Protein AF-A0A4Z0KLV0-F1 (afdb_monomer)

Radius of gyration: 12.6 Å; Cα contacts (8 Å, |Δi|>4): 108; chains: 1; bounding box: 29×27×27 Å

Foldseek 3Di:
DDDDPQAAPLDDDDPPDDDLVPPDDPPDDCVVVLVVLLVAQEEEDCDQVSQVSCQVSLHQYEHEHTDPCPSVVCCVPPCVVPRVSYDYDYRD

Nearest PDB structures (foldseek):
  6x1l-assembly1_A-2  TM=9.732E-01  e=1.221E-03  Klebsiella pneumoniae subsp. pneumoniae NTUH-K2044
  2xvm-assembly2_B  TM=6.213E-01  e=1.257E-01  Escherichia coli
  4dq0-assembly1_A  TM=6.194E-01  e=3.009E-01  Escherichia coli O157:H7 str. Sakai
  7phd-assembly1_B  TM=5.207E-01  e=1.318E+00  Streptomyces peucetius
  3d1j-assembly1_A  TM=5.971E-01  e=3.376E+00  Escherichia coli

Structure (mmCIF, N/CA/C/O backbone):
data_AF-A0A4Z0KLV0-F1
#
_entry.id   AF-A0A4Z0KLV0-F1
#
loop_
_atom_site.group_PDB
_atom_site.id
_atom_site.type_symbol
_atom_site.label_atom_id
_atom_site.label_alt_id
_atom_site.label_comp_id
_atom_site.label_asym_id
_atom_site.label_entity_id
_atom_site.label_seq_id
_atom_site.pdbx_PDB_ins_code
_atom_site.Cartn_x
_atom_site.Cartn_y
_atom_site.Cartn_z
_atom_site.occupancy
_atom_site.B_iso_or_equiv
_atom_site.auth_seq_id
_atom_site.auth_comp_id
_atom_site.auth_asym_id
_atom_site.auth_atom_id
_atom_site.pdbx_PDB_model_num
ATOM 1 N N . MET A 1 1 ? 11.999 -14.047 -2.135 1.00 49.84 1 MET A N 1
ATOM 2 C CA . MET A 1 1 ? 11.933 -12.574 -2.266 1.00 49.84 1 MET A CA 1
ATOM 3 C C . MET A 1 1 ? 12.567 -12.195 -3.598 1.00 49.84 1 MET A C 1
ATOM 5 O O . MET A 1 1 ? 13.699 -12.602 -3.834 1.00 49.84 1 MET A O 1
ATOM 9 N N . ARG A 1 2 ? 11.835 -11.527 -4.496 1.00 54.59 2 ARG A N 1
ATOM 10 C CA . ARG A 1 2 ? 12.311 -11.201 -5.856 1.00 54.59 2 ARG A CA 1
ATOM 11 C C . ARG A 1 2 ? 13.405 -10.122 -5.867 1.00 54.59 2 ARG A C 1
ATOM 13 O O . ARG A 1 2 ? 13.391 -9.216 -5.035 1.00 54.59 2 ARG A O 1
ATOM 20 N N . ALA A 1 3 ? 14.322 -10.209 -6.832 1.00 58.47 3 ALA A N 1
ATOM 21 C CA . ALA A 1 3 ? 15.250 -9.133 -7.173 1.00 58.47 3 ALA A CA 1
ATOM 22 C C . ALA A 1 3 ? 14.518 -8.123 -8.072 1.00 58.47 3 ALA A C 1
ATOM 24 O O . ALA A 1 3 ? 14.339 -8.362 -9.262 1.00 58.47 3 ALA A O 1
ATOM 25 N N . ASP A 1 4 ? 14.019 -7.045 -7.470 1.00 65.69 4 ASP A N 1
ATOM 26 C CA . ASP A 1 4 ? 13.266 -5.988 -8.149 1.00 65.69 4 ASP A CA 1
ATOM 27 C C . ASP A 1 4 ? 14.128 -4.715 -8.242 1.00 65.69 4 ASP A C 1
ATOM 29 O O . ASP A 1 4 ? 14.598 -4.256 -7.196 1.00 65.69 4 ASP A O 1
ATOM 33 N N . PRO A 1 5 ? 14.344 -4.133 -9.440 1.00 61.94 5 PRO A N 1
ATOM 34 C CA . PRO A 1 5 ? 15.097 -2.888 -9.603 1.00 61.94 5 PRO A CA 1
ATOM 35 C C . PRO A 1 5 ? 14.511 -1.704 -8.824 1.00 61.94 5 PRO A C 1
ATOM 37 O O . PRO A 1 5 ? 15.243 -0.786 -8.463 1.00 61.94 5 PRO A O 1
ATOM 40 N N . GLU A 1 6 ? 13.202 -1.708 -8.552 1.00 67.00 6 GLU A N 1
ATOM 41 C CA . GLU A 1 6 ? 12.525 -0.631 -7.822 1.00 67.00 6 GLU A CA 1
ATOM 42 C C . GLU A 1 6 ? 12.646 -0.765 -6.294 1.00 67.00 6 GLU A C 1
ATOM 44 O O . GLU A 1 6 ? 12.211 0.125 -5.551 1.00 67.00 6 GLU A O 1
ATOM 49 N N . ARG A 1 7 ? 13.273 -1.848 -5.810 1.00 70.25 7 ARG A N 1
ATOM 50 C CA . ARG A 1 7 ? 13.489 -2.106 -4.385 1.00 70.25 7 ARG A CA 1
ATOM 51 C C . ARG A 1 7 ? 14.398 -1.045 -3.768 1.00 70.25 7 ARG A C 1
ATOM 53 O O . ARG A 1 7 ? 15.444 -0.695 -4.310 1.00 70.25 7 ARG A O 1
ATOM 60 N N . HIS A 1 8 ? 14.021 -0.580 -2.582 1.00 72.69 8 HIS A N 1
ATOM 61 C CA . HIS A 1 8 ? 14.868 0.305 -1.794 1.00 72.69 8 HIS A CA 1
ATOM 62 C C . HIS A 1 8 ? 16.101 -0.455 -1.246 1.00 72.69 8 HIS A C 1
ATOM 64 O O . HIS A 1 8 ? 15.938 -1.581 -0.770 1.00 72.69 8 HIS A O 1
ATOM 70 N N . PRO A 1 9 ? 17.322 0.115 -1.234 1.00 72.56 9 PRO A N 1
ATOM 71 C CA . PRO A 1 9 ? 18.537 -0.553 -0.756 1.00 72.56 9 PRO A CA 1
ATOM 72 C C . PRO A 1 9 ? 18.434 -1.032 0.693 1.00 72.56 9 PRO A C 1
ATOM 74 O O . PRO A 1 9 ? 19.016 -2.048 1.060 1.00 72.56 9 PRO A O 1
ATOM 77 N N . GLN A 1 10 ? 17.664 -0.313 1.511 1.00 74.62 10 GLN A N 1
ATOM 78 C CA . GLN A 1 10 ? 17.424 -0.654 2.915 1.00 74.62 10 GLN A CA 1
ATOM 79 C C . GLN A 1 10 ? 16.208 -1.570 3.116 1.00 74.62 10 GLN A C 1
ATOM 81 O O . GLN A 1 10 ? 15.876 -1.894 4.253 1.00 74.62 10 GLN A O 1
ATOM 86 N N . ALA A 1 11 ? 15.532 -1.996 2.043 1.00 72.31 11 ALA A N 1
ATOM 87 C CA . ALA A 1 11 ? 14.364 -2.856 2.160 1.00 72.31 11 ALA A CA 1
ATOM 88 C C . ALA A 1 11 ? 14.744 -4.193 2.803 1.00 72.31 11 ALA A C 1
ATOM 90 O O . ALA A 1 11 ? 15.591 -4.930 2.292 1.00 72.31 11 ALA A O 1
ATOM 91 N N . ARG A 1 12 ? 14.078 -4.532 3.904 1.00 71.38 12 ARG A N 1
ATOM 92 C CA . ARG A 1 12 ? 14.226 -5.799 4.632 1.00 71.38 12 ARG A CA 1
ATOM 93 C C . ARG A 1 12 ? 12.885 -6.522 4.659 1.00 71.38 12 ARG A C 1
ATOM 95 O O . ARG A 1 12 ? 11.835 -5.892 4.562 1.00 71.38 12 ARG A O 1
ATOM 102 N N . SER A 1 13 ? 12.905 -7.848 4.774 1.00 66.69 13 SER A N 1
ATOM 103 C CA . SER A 1 13 ? 11.676 -8.609 5.008 1.00 66.69 13 SER A CA 1
ATOM 104 C C . SER A 1 13 ? 11.102 -8.229 6.370 1.00 66.69 13 SER A C 1
ATOM 106 O O . SER A 1 13 ? 11.763 -8.421 7.390 1.00 66.69 13 SER A O 1
ATOM 108 N N . ILE A 1 14 ? 9.882 -7.700 6.384 1.00 64.25 14 ILE A N 1
ATOM 109 C CA . ILE A 1 14 ? 9.143 -7.435 7.616 1.00 64.25 14 ILE A CA 1
ATOM 110 C C . ILE A 1 14 ? 8.321 -8.692 7.936 1.00 64.25 14 ILE A C 1
ATOM 112 O O . ILE A 1 14 ? 7.383 -9.021 7.211 1.00 64.25 14 ILE A O 1
ATOM 116 N N . GLY A 1 15 ? 8.698 -9.415 8.995 1.00 66.44 15 GLY A N 1
ATOM 117 C CA . GLY A 1 15 ? 8.011 -10.633 9.450 1.00 66.44 15 GLY A CA 1
ATOM 118 C C . GLY A 1 15 ? 8.115 -11.835 8.496 1.00 66.44 15 GLY A C 1
ATOM 119 O O . GLY A 1 15 ? 8.974 -11.889 7.617 1.00 66.44 15 GLY A O 1
ATOM 120 N N . THR A 1 16 ? 7.221 -12.814 8.665 1.00 64.06 16 THR A N 1
ATOM 121 C CA . THR A 1 16 ? 7.107 -14.029 7.828 1.00 64.06 16 THR A CA 1
ATOM 122 C C . THR A 1 16 ? 6.256 -13.774 6.575 1.00 64.06 16 THR A C 1
ATOM 124 O O . THR A 1 16 ? 5.298 -14.495 6.302 1.00 64.06 16 THR A O 1
ATOM 127 N N . GLY A 1 17 ? 6.549 -12.681 5.866 1.00 64.12 17 GLY A N 1
ATOM 128 C CA . GLY A 1 17 ? 5.691 -12.121 4.819 1.00 64.12 17 GLY A CA 1
ATOM 129 C C . GLY A 1 17 ? 5.394 -13.066 3.648 1.00 64.12 17 GLY A C 1
ATOM 130 O O . GLY A 1 17 ? 6.262 -13.799 3.175 1.00 64.12 17 GLY A O 1
ATOM 131 N N . PHE A 1 18 ? 4.158 -13.000 3.150 1.00 70.69 18 PHE A N 1
ATOM 132 C CA . PHE A 1 18 ? 3.693 -13.714 1.962 1.00 70.69 18 PHE A CA 1
ATOM 133 C C . PHE A 1 18 ? 3.888 -12.844 0.708 1.00 70.69 18 PHE A C 1
ATOM 135 O O . PHE A 1 18 ? 3.352 -11.737 0.621 1.00 70.69 18 PHE A O 1
ATOM 142 N N . ASP A 1 19 ? 4.672 -13.315 -0.266 1.00 71.56 19 ASP A N 1
ATOM 143 C CA . ASP A 1 19 ? 4.972 -12.550 -1.485 1.00 71.56 19 ASP A CA 1
ATOM 144 C C . ASP A 1 19 ? 3.849 -12.684 -2.527 1.00 71.56 19 ASP A C 1
ATOM 146 O O . ASP A 1 19 ? 3.853 -13.573 -3.380 1.00 71.56 19 ASP A O 1
ATOM 150 N N . LEU A 1 20 ? 2.900 -11.747 -2.473 1.00 73.75 20 LEU A N 1
ATOM 151 C CA . LEU A 1 20 ? 1.776 -11.647 -3.410 1.00 73.75 20 LEU A CA 1
ATOM 152 C C . LEU A 1 20 ? 2.167 -11.224 -4.823 1.00 73.75 20 LEU A C 1
ATOM 154 O O . LEU A 1 20 ? 1.449 -11.521 -5.777 1.00 73.75 20 LEU A O 1
ATOM 158 N N . SER A 1 21 ? 3.310 -10.556 -4.982 1.00 67.12 21 SER A N 1
ATOM 159 C CA . SER A 1 21 ? 3.700 -9.951 -6.260 1.00 67.12 21 SER A CA 1
ATOM 160 C C . SER A 1 21 ? 3.979 -10.985 -7.356 1.00 67.12 21 SER A C 1
ATOM 162 O O . SER A 1 21 ? 4.041 -10.648 -8.538 1.00 67.12 21 SER A O 1
ATOM 164 N N . SER A 1 22 ? 4.151 -12.252 -6.969 1.00 69.12 22 SER A N 1
ATOM 165 C CA . SER A 1 22 ? 4.495 -13.360 -7.861 1.00 69.12 22 SER A CA 1
ATOM 166 C C . SER A 1 22 ? 3.317 -14.154 -8.401 1.00 69.12 22 SER A C 1
ATOM 168 O O . SER A 1 22 ? 3.512 -14.928 -9.333 1.00 69.12 22 SER A O 1
ATOM 170 N N . MET A 1 23 ? 2.115 -13.941 -7.868 1.00 74.31 23 MET A N 1
ATOM 171 C CA . MET A 1 23 ? 0.932 -14.745 -8.193 1.00 74.31 23 MET A CA 1
ATOM 172 C C . MET A 1 23 ? 0.146 -14.267 -9.419 1.00 74.31 23 MET A C 1
ATOM 174 O O . MET A 1 23 ? -0.812 -14.922 -9.815 1.00 74.31 23 MET A O 1
ATOM 178 N N . GLY A 1 24 ? 0.538 -13.155 -10.042 1.00 75.75 24 GLY A N 1
ATOM 179 C CA . GLY A 1 24 ? -0.133 -12.644 -11.232 1.00 75.75 24 GLY A CA 1
ATOM 180 C C . GLY A 1 24 ? 0.554 -11.421 -11.825 1.00 75.75 24 GLY A C 1
ATOM 181 O O . GLY A 1 24 ? 1.545 -10.915 -11.298 1.00 75.75 24 GLY A O 1
ATOM 182 N N . ASN A 1 25 ? 0.020 -10.950 -12.946 1.00 78.44 25 ASN A N 1
ATOM 183 C CA . ASN A 1 25 ? 0.438 -9.727 -13.626 1.00 78.44 25 ASN A CA 1
ATOM 184 C C . ASN A 1 25 ? -0.790 -8.902 -14.052 1.00 78.44 25 ASN A C 1
ATOM 186 O O . ASN A 1 25 ? -1.923 -9.246 -13.728 1.00 78.44 25 ASN A O 1
ATOM 190 N N . HIS A 1 26 ? -0.570 -7.820 -14.797 1.00 76.38 26 HIS A N 1
ATOM 191 C CA . HIS A 1 26 ? -1.627 -6.911 -15.256 1.00 76.38 26 HIS A CA 1
ATOM 192 C C . HIS A 1 26 ? -2.683 -7.557 -16.178 1.00 76.38 26 HIS A C 1
ATOM 194 O O . HIS A 1 26 ? -3.721 -6.948 -16.409 1.00 76.38 26 HIS A O 1
ATOM 200 N N . LEU A 1 27 ? -2.437 -8.767 -16.697 1.00 80.69 27 LEU A N 1
ATOM 201 C CA . LEU A 1 27 ? -3.382 -9.543 -17.513 1.00 80.69 27 LEU A CA 1
ATOM 202 C C . LEU A 1 27 ? -4.113 -10.626 -16.707 1.00 80.69 27 LEU A C 1
ATOM 204 O O . LEU A 1 27 ? -4.999 -11.300 -17.228 1.00 80.69 27 LEU A O 1
ATOM 208 N N . SER A 1 28 ? -3.718 -10.844 -15.452 1.00 83.00 28 SER A N 1
ATOM 209 C CA . SER A 1 28 ? -4.338 -11.844 -14.586 1.00 83.00 28 SER A CA 1
ATOM 210 C C . SER A 1 28 ? -5.666 -11.333 -14.033 1.00 83.00 28 SER A C 1
ATOM 212 O O . SER A 1 28 ? -5.853 -10.132 -13.835 1.00 83.00 28 SER 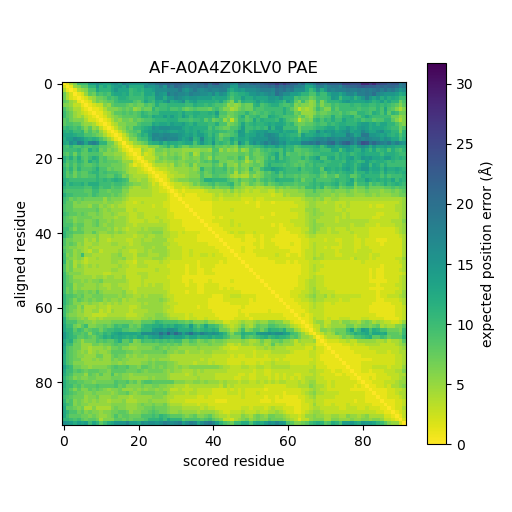A O 1
ATOM 214 N N . GLN A 1 29 ? -6.588 -12.253 -13.743 1.00 84.62 29 GLN A N 1
ATOM 215 C CA . GLN A 1 29 ? -7.830 -11.892 -13.066 1.00 84.62 29 GLN A CA 1
ATOM 216 C C . GLN A 1 29 ? -7.521 -11.245 -11.715 1.00 84.62 29 GLN A C 1
ATOM 218 O O . GLN A 1 29 ? -6.679 -11.722 -10.955 1.00 84.62 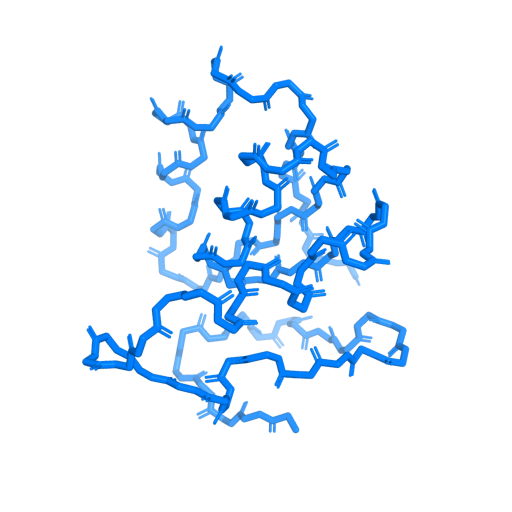29 GLN A O 1
ATOM 223 N N . VAL A 1 30 ? -8.230 -10.162 -11.414 1.00 85.81 30 VAL A N 1
ATOM 224 C CA . VAL A 1 30 ? -7.994 -9.365 -10.208 1.00 85.81 30 VAL A CA 1
ATOM 225 C C . VAL A 1 30 ? -8.647 -9.979 -8.961 1.00 85.81 30 VAL A C 1
ATOM 227 O O . VAL A 1 30 ? -8.196 -9.746 -7.844 1.00 85.81 30 VAL A O 1
ATOM 230 N N . THR A 1 31 ? -9.679 -10.808 -9.131 1.00 89.12 31 THR A N 1
ATOM 231 C CA . THR A 1 31 ? -10.449 -11.386 -8.018 1.00 89.12 31 THR A CA 1
ATOM 232 C C . THR A 1 31 ? -9.593 -12.189 -7.030 1.00 89.12 31 THR A C 1
ATOM 234 O O . THR A 1 31 ? -9.674 -11.893 -5.836 1.00 89.12 31 THR A O 1
ATOM 237 N N . PRO A 1 32 ? -8.717 -13.125 -7.461 1.00 88.44 32 PRO A N 1
ATOM 238 C CA . PRO A 1 32 ? -7.856 -13.861 -6.532 1.00 88.44 32 PRO A CA 1
ATOM 239 C C . PRO A 1 32 ? -6.932 -12.949 -5.716 1.00 88.44 32 PRO A C 1
ATOM 241 O O . PRO A 1 32 ? -6.669 -13.215 -4.547 1.00 88.44 32 PRO A O 1
ATOM 244 N N . PHE A 1 33 ? -6.474 -11.837 -6.300 1.00 88.38 33 PHE A N 1
ATOM 245 C CA . PHE A 1 33 ? -5.621 -10.872 -5.608 1.00 88.38 33 PHE A CA 1
ATOM 246 C C . PHE A 1 33 ? -6.348 -10.213 -4.427 1.00 88.38 33 PHE A C 1
ATOM 248 O O . PHE A 1 33 ? -5.821 -10.201 -3.315 1.00 88.38 33 PHE A O 1
ATOM 255 N N . PHE A 1 34 ? -7.580 -9.736 -4.634 1.00 91.12 34 PHE A N 1
ATOM 256 C CA . PHE A 1 34 ? -8.389 -9.161 -3.551 1.00 91.12 34 PHE A CA 1
ATOM 257 C C . PHE A 1 34 ? -8.784 -10.205 -2.503 1.00 91.12 34 PHE A C 1
ATOM 259 O O . PHE A 1 34 ? -8.723 -9.911 -1.312 1.00 91.12 34 PHE A O 1
ATOM 266 N N . GLN A 1 35 ? -9.127 -11.427 -2.924 1.00 92.12 35 GLN A N 1
ATOM 267 C CA . GLN A 1 35 ? -9.489 -12.512 -2.005 1.00 92.12 35 GLN A CA 1
ATOM 268 C C . GLN A 1 35 ? -8.358 -12.860 -1.038 1.00 92.12 35 GLN A C 1
ATOM 270 O O . GLN A 1 35 ? -8.617 -13.093 0.141 1.00 92.12 35 GLN A O 1
ATOM 275 N N . ILE A 1 36 ? -7.108 -12.873 -1.511 1.00 90.06 36 ILE A N 1
ATOM 276 C CA . ILE A 1 36 ? -5.972 -13.137 -0.627 1.00 90.06 36 ILE A CA 1
ATOM 277 C C . ILE A 1 36 ? -5.742 -11.954 0.317 1.00 90.06 36 ILE A C 1
ATOM 279 O O . ILE A 1 36 ? -5.561 -12.157 1.513 1.00 90.06 36 ILE A O 1
ATOM 283 N N . ILE A 1 37 ? -5.777 -10.718 -0.190 1.00 91.50 37 ILE A N 1
ATOM 284 C CA . ILE A 1 37 ? -5.537 -9.522 0.632 1.00 91.50 37 ILE A CA 1
ATOM 285 C C . ILE A 1 37 ? -6.587 -9.371 1.740 1.00 91.50 37 ILE A C 1
ATOM 287 O O . ILE A 1 37 ? -6.238 -8.998 2.857 1.00 91.50 37 ILE A O 1
ATOM 291 N N . GLN A 1 38 ? -7.849 -9.711 1.469 1.00 94.38 38 GLN A N 1
ATOM 292 C CA . GLN A 1 38 ? -8.950 -9.610 2.433 1.00 94.38 38 GLN A CA 1
ATOM 293 C C . GLN A 1 38 ? -8.744 -10.466 3.698 1.00 94.38 38 GLN A C 1
ATOM 295 O O . GLN A 1 38 ? -9.369 -10.209 4.723 1.00 94.38 38 GLN A O 1
ATOM 300 N N . GLN A 1 39 ? -7.856 -11.462 3.655 1.00 92.12 39 GLN A N 1
ATOM 301 C CA . GLN A 1 39 ? -7.528 -12.318 4.801 1.00 92.12 39 GLN A CA 1
ATOM 302 C 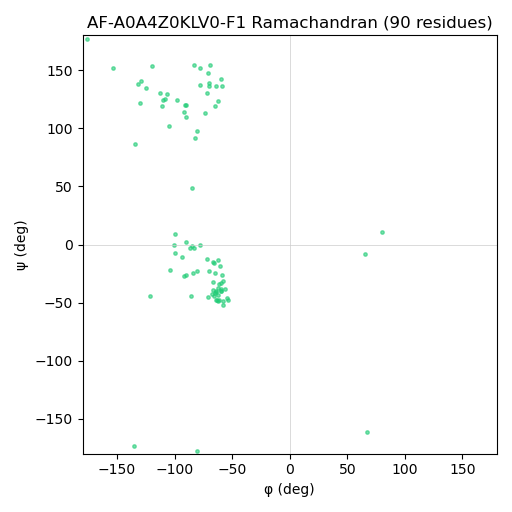C . GLN A 1 39 ? -6.705 -11.583 5.880 1.00 92.12 39 GLN A C 1
ATOM 304 O O . GLN A 1 39 ? -6.535 -12.108 6.979 1.00 92.12 39 GLN A O 1
ATOM 309 N N . PHE A 1 40 ? -6.172 -10.392 5.581 1.00 91.12 40 PHE A N 1
ATOM 310 C CA . PHE A 1 40 ? -5.250 -9.665 6.452 1.00 91.12 40 PHE A CA 1
ATOM 311 C C . PHE A 1 40 ? -5.874 -8.377 6.997 1.00 91.12 40 PHE A C 1
ATOM 313 O O . PHE A 1 40 ? -6.376 -7.543 6.247 1.00 91.12 40 PHE A O 1
ATOM 320 N N . SER A 1 41 ? -5.779 -8.177 8.314 1.00 92.19 41 SER A N 1
ATOM 321 C CA . SER A 1 41 ? -6.206 -6.941 8.985 1.00 92.19 41 SER A CA 1
ATOM 322 C C . SER A 1 41 ? -5.138 -5.838 8.968 1.00 92.19 41 SER A C 1
ATOM 324 O O . SER A 1 41 ? -5.472 -4.654 9.034 1.00 92.19 41 SER A O 1
ATOM 326 N N . GLU A 1 42 ? -3.859 -6.207 8.845 1.00 93.00 42 GLU A N 1
ATOM 327 C CA . GLU A 1 42 ? -2.726 -5.290 8.697 1.00 93.00 42 GLU A CA 1
ATOM 328 C C . GLU A 1 42 ? -1.821 -5.735 7.540 1.00 93.00 42 GLU A C 1
ATOM 330 O O . GLU A 1 42 ? -1.522 -6.919 7.384 1.00 93.00 42 GLU A O 1
ATOM 335 N N . ILE A 1 43 ? -1.364 -4.774 6.735 1.00 91.62 43 ILE A N 1
ATOM 336 C CA . ILE A 1 43 ? -0.523 -4.999 5.559 1.00 91.62 43 ILE A CA 1
ATOM 337 C C . ILE A 1 43 ? 0.681 -4.062 5.619 1.00 91.62 43 ILE A C 1
ATOM 339 O O . ILE A 1 43 ? 0.531 -2.844 5.623 1.00 91.62 43 ILE A O 1
ATOM 343 N N . SER A 1 44 ? 1.885 -4.630 5.602 1.00 90.81 44 SER A N 1
ATOM 344 C CA . SER A 1 44 ? 3.142 -3.889 5.444 1.00 90.81 44 SER A CA 1
ATOM 345 C C . SER A 1 44 ? 3.745 -4.214 4.085 1.00 90.81 44 SER A C 1
ATOM 347 O O . SER A 1 44 ? 4.017 -5.379 3.797 1.00 90.81 44 SER A O 1
ATOM 349 N N . THR A 1 45 ? 3.914 -3.216 3.218 1.00 87.69 45 THR A N 1
ATOM 350 C CA . THR A 1 45 ? 4.337 -3.471 1.836 1.00 87.69 45 THR A CA 1
ATOM 351 C C . THR A 1 45 ? 5.076 -2.298 1.213 1.00 87.69 45 THR A C 1
ATOM 353 O O . THR A 1 45 ? 4.804 -1.145 1.532 1.00 87.69 45 THR A O 1
ATOM 356 N N . ASP A 1 46 ? 5.964 -2.600 0.271 1.00 87.31 46 ASP A N 1
ATOM 357 C CA . ASP A 1 46 ? 6.563 -1.639 -0.656 1.00 87.31 46 ASP A CA 1
ATOM 358 C C . ASP A 1 46 ? 5.909 -1.656 -2.048 1.00 87.31 46 ASP A C 1
ATOM 360 O O . ASP A 1 46 ? 6.265 -0.888 -2.944 1.00 87.31 46 ASP A O 1
ATOM 364 N N . ARG A 1 47 ? 4.905 -2.523 -2.237 1.00 87.06 47 ARG A N 1
ATOM 365 C CA . ARG A 1 47 ? 4.183 -2.696 -3.496 1.00 87.06 47 ARG A CA 1
ATOM 366 C C . ARG A 1 47 ? 2.956 -1.802 -3.529 1.00 87.06 47 ARG A C 1
ATOM 368 O O . ARG A 1 47 ? 1.971 -2.03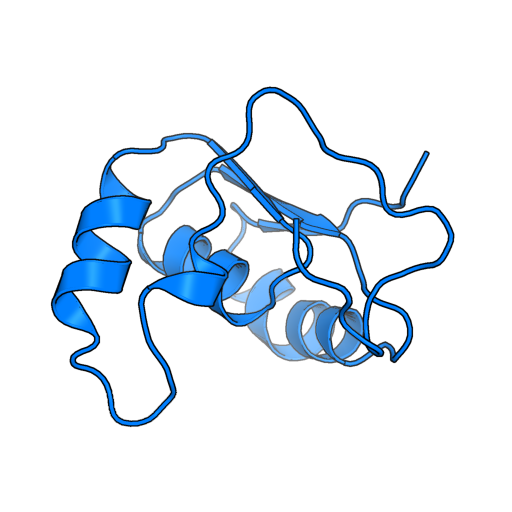3 -2.832 1.00 87.06 47 ARG A O 1
ATOM 375 N N . MET A 1 48 ? 2.978 -0.829 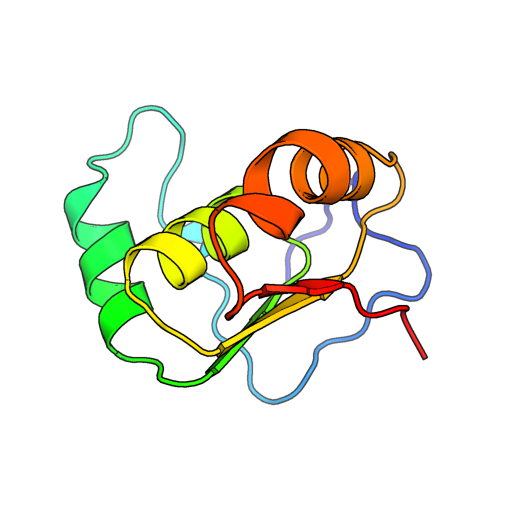-4.435 1.00 88.88 48 MET A N 1
ATOM 376 C CA . MET A 1 48 ? 1.907 0.158 -4.585 1.00 88.88 48 MET A CA 1
ATOM 377 C C . MET A 1 48 ? 0.514 -0.469 -4.768 1.00 88.88 48 MET A C 1
ATOM 379 O O . MET A 1 48 ? -0.423 -0.087 -4.076 1.00 88.88 48 MET A O 1
ATOM 383 N N . HIS A 1 49 ? 0.368 -1.460 -5.653 1.00 89.38 49 HIS A N 1
ATOM 384 C CA . HIS A 1 49 ? -0.931 -2.101 -5.898 1.00 89.38 49 HIS A CA 1
ATOM 385 C C . HIS A 1 49 ? -1.453 -2.889 -4.689 1.00 89.38 49 HIS A C 1
ATOM 387 O O . HIS A 1 49 ? -2.659 -2.922 -4.462 1.00 89.38 49 HIS A O 1
ATOM 393 N N . VAL A 1 50 ? -0.561 -3.479 -3.885 1.00 90.56 50 VAL A N 1
ATOM 394 C CA . VAL A 1 50 ? -0.942 -4.158 -2.636 1.00 90.56 50 VAL A CA 1
ATOM 395 C C . VAL A 1 50 ? -1.454 -3.136 -1.625 1.00 90.56 50 VAL A C 1
ATOM 397 O O . VAL A 1 50 ? -2.490 -3.361 -1.006 1.00 90.56 50 VAL A O 1
ATOM 400 N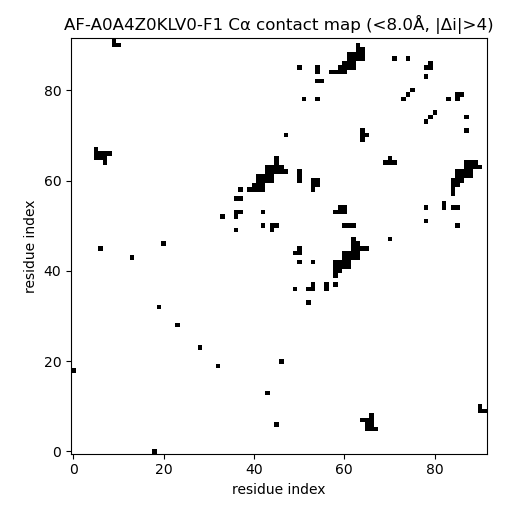 N . ALA A 1 51 ? -0.785 -1.985 -1.512 1.00 92.00 51 ALA A N 1
ATOM 401 C CA . ALA A 1 51 ? -1.233 -0.908 -0.636 1.00 92.00 51 ALA A CA 1
ATOM 402 C C . ALA A 1 51 ? -2.604 -0.350 -1.048 1.00 92.00 51 ALA A C 1
ATOM 404 O O . ALA A 1 51 ? -3.458 -0.162 -0.190 1.00 92.00 51 ALA A O 1
ATOM 405 N N . ILE A 1 52 ? -2.840 -0.135 -2.348 1.00 92.56 52 ILE A N 1
ATOM 406 C CA . ILE A 1 52 ? -4.135 0.342 -2.858 1.00 92.56 52 ILE A CA 1
ATOM 407 C C . ILE A 1 52 ? -5.246 -0.678 -2.573 1.00 92.56 52 ILE A C 1
ATOM 409 O O . ILE A 1 52 ? -6.293 -0.304 -2.052 1.00 92.56 52 ILE A O 1
ATOM 413 N N . ALA A 1 53 ? -5.028 -1.963 -2.866 1.00 93.88 53 ALA A N 1
ATOM 414 C CA . ALA A 1 53 ? -6.040 -2.990 -2.622 1.00 93.88 53 ALA A CA 1
ATOM 415 C C . ALA A 1 53 ? -6.342 -3.168 -1.125 1.00 93.88 53 ALA A C 1
ATOM 417 O O . ALA A 1 53 ? -7.507 -3.235 -0.743 1.00 93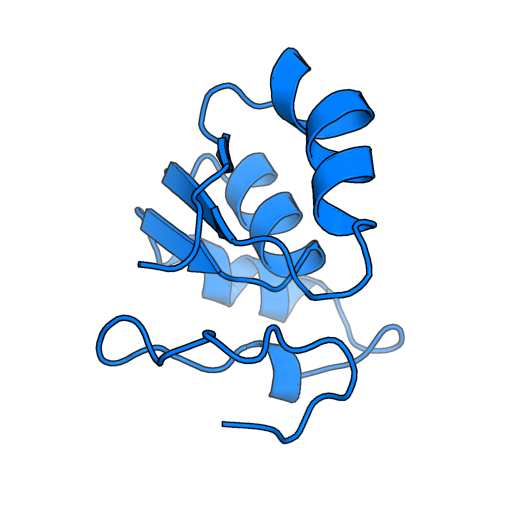.88 53 ALA A O 1
ATOM 418 N N . GLY A 1 54 ? -5.314 -3.164 -0.270 1.00 94.69 54 GLY A N 1
ATOM 419 C CA . GLY A 1 54 ? -5.488 -3.168 1.184 1.00 94.69 54 GLY A CA 1
ATOM 420 C C . GLY A 1 54 ? -6.271 -1.955 1.687 1.00 94.69 54 GLY A C 1
ATOM 421 O O . GLY A 1 54 ? -7.153 -2.097 2.532 1.00 94.69 54 GLY A O 1
ATOM 422 N N . ALA A 1 55 ? -6.007 -0.777 1.112 1.00 94.88 55 ALA A N 1
ATOM 423 C CA . ALA A 1 55 ? -6.722 0.450 1.436 1.00 94.88 55 ALA A CA 1
ATOM 424 C C . ALA A 1 55 ? -8.217 0.339 1.102 1.00 94.88 55 ALA A C 1
ATOM 426 O O . ALA A 1 55 ? -9.053 0.616 1.961 1.00 94.88 55 ALA A O 1
ATOM 427 N N . MET A 1 56 ? -8.539 -0.135 -0.109 1.00 94.94 56 MET A N 1
ATOM 428 C CA . MET A 1 56 ? -9.913 -0.363 -0.582 1.00 94.94 56 MET A CA 1
ATOM 429 C C . MET A 1 56 ? -10.676 -1.388 0.262 1.00 94.94 56 MET A C 1
ATOM 431 O O . MET A 1 56 ? -11.883 -1.257 0.439 1.00 94.94 56 MET A O 1
ATOM 435 N N . LEU A 1 57 ? -9.977 -2.399 0.783 1.00 95.50 57 LEU A N 1
ATOM 436 C CA . LEU A 1 57 ? -10.549 -3.447 1.632 1.00 95.50 57 LEU A CA 1
ATOM 437 C C . LEU A 1 57 ? -10.636 -3.056 3.118 1.00 95.50 57 LEU A C 1
ATOM 439 O O . LEU A 1 57 ? -11.134 -3.841 3.920 1.00 95.50 57 LEU A O 1
ATOM 443 N N . GLY A 1 58 ? -10.171 -1.861 3.497 1.00 95.31 58 GLY A N 1
ATOM 444 C CA . GLY A 1 58 ? -10.249 -1.356 4.871 1.00 95.31 58 GLY A CA 1
ATOM 445 C C . GLY A 1 58 ? -9.173 -1.889 5.824 1.00 95.31 58 GLY A C 1
ATOM 446 O O . GLY A 1 58 ? -9.267 -1.657 7.027 1.00 95.31 58 GLY A O 1
ATOM 447 N N . ALA A 1 59 ? -8.138 -2.568 5.322 1.00 95.38 59 ALA A N 1
ATOM 448 C CA . ALA A 1 59 ? -7.020 -3.026 6.148 1.00 95.38 59 ALA A CA 1
ATOM 449 C C . ALA A 1 59 ? -6.159 -1.846 6.636 1.00 95.38 59 ALA A C 1
ATOM 451 O O . ALA A 1 59 ? -6.088 -0.803 5.983 1.00 95.38 59 ALA A O 1
ATOM 452 N N . SER A 1 60 ? -5.456 -2.011 7.757 1.00 96.12 60 SER A N 1
ATOM 453 C CA . SER A 1 60 ? -4.422 -1.061 8.192 1.00 96.12 60 SER A CA 1
ATOM 454 C C . SER A 1 60 ? -3.181 -1.222 7.311 1.00 96.12 60 SER A C 1
ATOM 456 O O . SER A 1 60 ? -2.535 -2.269 7.337 1.00 96.12 60 SER A O 1
ATOM 458 N N . VAL A 1 61 ? -2.843 -0.216 6.501 1.00 95.31 61 VAL A N 1
ATOM 459 C CA . VAL A 1 61 ? -1.762 -0.315 5.509 1.00 95.31 61 VAL A CA 1
ATOM 460 C C . VAL A 1 61 ? -0.569 0.549 5.907 1.00 95.31 61 VAL A C 1
ATOM 462 O O . VAL A 1 61 ? -0.680 1.764 6.047 1.00 95.31 61 VAL A O 1
ATOM 465 N N . LYS A 1 62 ? 0.606 -0.073 5.999 1.00 93.94 62 LYS A N 1
ATOM 466 C CA . LYS A 1 62 ? 1.915 0.576 6.132 1.00 93.94 62 LYS A CA 1
ATOM 467 C C . LYS A 1 62 ? 2.636 0.486 4.786 1.00 93.94 62 LYS A C 1
ATOM 469 O O . LYS A 1 62 ? 3.150 -0.572 4.418 1.00 93.94 62 LYS A O 1
ATOM 474 N N . LEU A 1 63 ? 2.632 1.586 4.038 1.00 91.69 63 LEU A N 1
ATOM 475 C CA . LEU A 1 63 ? 3.291 1.689 2.738 1.00 91.69 63 LEU A CA 1
ATOM 476 C C . LEU A 1 63 ? 4.731 2.176 2.915 1.00 91.69 63 LEU A C 1
ATOM 478 O O . LEU A 1 63 ? 4.958 3.289 3.386 1.00 91.69 63 LEU A O 1
ATOM 482 N N . TYR A 1 64 ? 5.685 1.362 2.482 1.00 89.56 64 TYR A N 1
ATOM 483 C CA . TYR A 1 64 ? 7.105 1.688 2.454 1.00 89.56 64 TYR A CA 1
ATOM 484 C C . TYR A 1 64 ? 7.497 2.154 1.046 1.00 89.56 64 TYR A C 1
ATOM 486 O O . TYR A 1 64 ? 7.245 1.443 0.072 1.00 89.56 64 TYR A O 1
ATOM 494 N N . PRO A 1 65 ? 8.080 3.347 0.870 1.00 84.56 65 PRO A N 1
ATOM 495 C CA . PRO A 1 65 ? 8.444 3.822 -0.452 1.00 84.56 65 PRO A CA 1
ATOM 496 C C . PRO A 1 65 ? 9.627 3.030 -1.028 1.00 84.56 65 PRO A C 1
ATOM 498 O O . PRO A 1 65 ? 10.614 2.744 -0.350 1.00 84.56 65 PRO A O 1
ATOM 501 N N . GLY A 1 66 ? 9.515 2.675 -2.310 1.00 77.12 66 GLY A N 1
ATOM 502 C CA . GLY A 1 66 ? 10.628 2.166 -3.115 1.00 77.12 66 GLY A CA 1
ATOM 503 C C . GLY A 1 66 ? 11.535 3.289 -3.634 1.00 77.12 66 GLY A C 1
ATOM 504 O O . GLY A 1 66 ? 11.290 4.473 -3.399 1.00 77.12 66 GLY A O 1
ATOM 505 N N . ASN A 1 67 ? 12.554 2.925 -4.414 1.00 67.25 67 ASN A N 1
ATOM 506 C CA . ASN A 1 67 ? 13.624 3.844 -4.836 1.00 67.25 67 ASN A CA 1
ATOM 507 C C . ASN A 1 67 ? 13.187 4.999 -5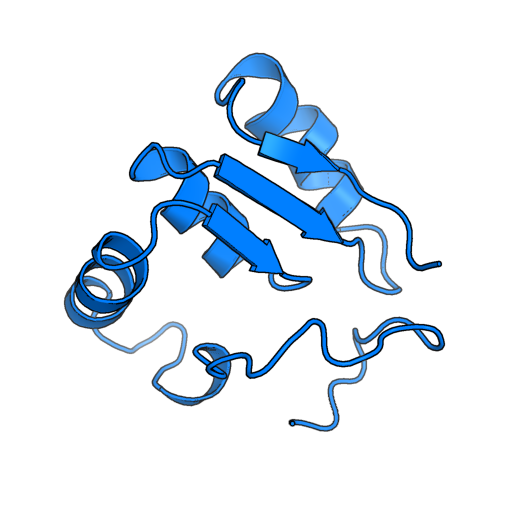.749 1.00 67.25 67 ASN A C 1
ATOM 509 O O . ASN A 1 67 ? 13.850 6.029 -5.811 1.00 67.25 67 ASN A O 1
ATOM 513 N N . TYR A 1 68 ? 12.083 4.840 -6.476 1.00 62.47 68 TYR A N 1
ATOM 514 C CA . TYR A 1 68 ? 11.717 5.753 -7.562 1.00 62.47 68 TYR A CA 1
ATOM 515 C C . TYR A 1 68 ? 10.669 6.805 -7.178 1.00 62.47 68 TYR A C 1
ATOM 517 O O . TYR A 1 68 ? 10.128 7.475 -8.054 1.00 62.47 68 TYR A O 1
ATOM 525 N N . GLY A 1 69 ? 10.314 6.940 -5.894 1.00 72.81 69 GLY A N 1
ATOM 526 C CA . GLY A 1 69 ? 9.406 7.990 -5.400 1.00 72.81 69 GLY A CA 1
ATOM 527 C C . GLY A 1 69 ? 7.950 7.926 -5.903 1.00 72.81 69 GLY A C 1
ATOM 528 O O . GLY A 1 69 ? 7.090 8.636 -5.382 1.00 72.81 69 GLY A O 1
ATOM 529 N N . LYS A 1 70 ? 7.625 7.046 -6.861 1.00 78.94 70 LYS A N 1
ATOM 530 C CA . LYS A 1 70 ? 6.273 6.853 -7.420 1.00 78.94 70 LYS A CA 1
ATOM 531 C C . LYS A 1 70 ? 5.240 6.566 -6.329 1.00 78.94 70 LYS A C 1
ATOM 533 O O . LYS A 1 70 ? 4.188 7.199 -6.293 1.00 78.94 70 LYS A O 1
ATOM 538 N N . ALA A 1 71 ? 5.578 5.668 -5.400 1.00 82.00 71 ALA A N 1
ATOM 539 C CA . ALA A 1 71 ? 4.722 5.309 -4.271 1.00 82.00 71 ALA A CA 1
ATOM 540 C C . ALA A 1 71 ? 4.401 6.521 -3.378 1.00 82.00 71 ALA A C 1
ATOM 542 O O . ALA A 1 71 ? 3.261 6.680 -2.949 1.00 82.00 71 ALA A O 1
ATOM 543 N N . ILE A 1 72 ? 5.371 7.418 -3.163 1.00 86.06 72 ILE A N 1
ATOM 544 C CA . ILE A 1 72 ? 5.178 8.655 -2.391 1.00 86.06 72 ILE A CA 1
ATOM 545 C C . ILE A 1 72 ? 4.213 9.590 -3.122 1.00 86.06 72 ILE A C 1
ATOM 547 O O . ILE A 1 72 ? 3.315 10.155 -2.499 1.00 86.06 72 ILE A O 1
ATOM 551 N N . SER A 1 73 ? 4.375 9.748 -4.439 1.00 87.12 73 SER A N 1
ATOM 552 C CA . SER A 1 73 ? 3.488 10.601 -5.236 1.00 87.12 73 SER A CA 1
ATOM 553 C C . SER A 1 73 ? 2.042 10.104 -5.189 1.00 87.12 73 SER A C 1
ATOM 555 O O . SER A 1 73 ? 1.137 10.883 -4.888 1.00 87.12 73 SER A O 1
ATOM 557 N N . VAL A 1 74 ? 1.823 8.800 -5.389 1.00 87.12 74 VAL A N 1
ATOM 558 C CA . VAL A 1 74 ? 0.486 8.188 -5.300 1.00 87.12 74 VAL A CA 1
ATOM 559 C C . VAL A 1 74 ? -0.082 8.286 -3.888 1.00 87.12 74 VAL A C 1
ATOM 561 O O . VAL A 1 74 ? -1.257 8.611 -3.722 1.00 87.12 74 VAL A O 1
ATOM 564 N N . TYR A 1 75 ? 0.743 8.085 -2.859 1.00 89.56 75 TYR A N 1
ATOM 565 C CA . TYR A 1 75 ? 0.306 8.284 -1.484 1.00 89.56 75 TYR A CA 1
ATOM 566 C C . TYR A 1 75 ? -0.200 9.712 -1.260 1.00 89.56 75 TYR A C 1
ATOM 568 O O . TYR A 1 75 ? -1.327 9.899 -0.812 1.00 89.56 75 TYR A O 1
ATOM 576 N N . ARG A 1 76 ? 0.591 10.724 -1.633 1.00 89.44 76 ARG A N 1
ATOM 577 C CA . ARG A 1 76 ? 0.262 12.139 -1.400 1.00 89.44 76 ARG A CA 1
ATOM 578 C C . ARG A 1 76 ? -0.980 12.607 -2.156 1.00 89.44 76 ARG A C 1
ATOM 580 O O . ARG A 1 76 ? -1.766 13.366 -1.595 1.00 89.44 76 ARG A O 1
ATOM 587 N N . HIS A 1 77 ? -1.146 12.181 -3.407 1.00 91.38 77 HIS A N 1
ATOM 588 C CA . HIS A 1 77 ? -2.218 12.685 -4.270 1.00 91.38 77 HIS A CA 1
ATOM 589 C C . HIS A 1 77 ? -3.499 11.849 -4.203 1.00 91.38 77 HIS A C 1
ATOM 591 O O . HIS A 1 77 ? -4.578 12.399 -4.412 1.00 91.38 77 HIS A O 1
ATOM 597 N N . SER A 1 78 ? -3.398 10.556 -3.881 1.00 89.44 78 SER A N 1
ATOM 598 C CA . SER A 1 78 ? -4.536 9.633 -3.962 1.00 89.44 78 SER A CA 1
ATOM 599 C C . SER A 1 78 ? -4.879 8.969 -2.634 1.00 89.44 78 SER A C 1
ATOM 601 O O . SER A 1 78 ? -6.058 8.876 -2.307 1.00 89.44 78 SER A O 1
ATOM 603 N N . LEU A 1 79 ? -3.897 8.489 -1.864 1.00 90.94 79 LEU A N 1
ATOM 604 C CA . LEU A 1 79 ? -4.190 7.694 -0.662 1.00 90.94 79 LEU A CA 1
ATOM 605 C C . LEU A 1 79 ? -4.444 8.566 0.567 1.00 90.94 79 LEU A C 1
ATOM 607 O O . LEU A 1 79 ? -5.431 8.356 1.260 1.00 90.94 79 LEU A O 1
ATOM 611 N N . LEU A 1 80 ? -3.621 9.591 0.786 1.00 91.38 80 LEU A N 1
ATOM 612 C CA . LEU A 1 80 ? -3.625 10.409 2.000 1.00 91.38 80 LEU A CA 1
ATOM 613 C C . LEU A 1 80 ? -4.990 11.042 2.310 1.00 91.38 80 LEU A C 1
ATOM 615 O O . LEU A 1 80 ? -5.370 11.133 3.472 1.00 91.38 80 LEU A O 1
ATOM 619 N N . ARG A 1 81 ? -5.724 11.498 1.285 1.00 91.62 81 ARG A N 1
ATOM 620 C CA . ARG A 1 81 ? -7.035 12.145 1.472 1.00 91.62 81 ARG A CA 1
ATOM 621 C C . ARG A 1 81 ? -8.215 11.177 1.451 1.00 91.62 81 ARG A C 1
ATOM 623 O O . ARG A 1 81 ? -9.244 11.496 2.030 1.00 91.62 81 ARG A O 1
ATOM 630 N N . ASN A 1 82 ? -8.077 10.036 0.776 1.00 93.94 82 ASN A N 1
ATOM 631 C CA . ASN A 1 82 ? -9.202 9.136 0.504 1.00 93.94 82 ASN A CA 1
ATOM 632 C C . ASN A 1 82 ? -9.207 7.891 1.402 1.00 93.94 82 ASN A C 1
ATOM 634 O O . ASN A 1 82 ? -10.254 7.280 1.580 1.00 93.94 82 ASN A O 1
ATOM 638 N N . TYR A 1 83 ? -8.055 7.519 1.967 1.00 95.56 83 TYR A N 1
ATOM 639 C CA . TYR A 1 83 ? -7.869 6.285 2.725 1.00 95.56 83 TYR A CA 1
ATOM 640 C C . TYR A 1 83 ? -7.109 6.560 4.034 1.00 95.56 83 TYR A C 1
ATOM 642 O O . TYR A 1 83 ? -5.882 6.434 4.078 1.00 95.56 83 TYR A O 1
ATOM 650 N N . PRO A 1 84 ? -7.812 6.934 5.122 1.00 94.50 84 PRO A N 1
ATOM 651 C CA . PRO A 1 84 ? -7.186 7.274 6.406 1.00 94.50 84 PRO A CA 1
ATOM 652 C C . PRO A 1 84 ? -6.496 6.079 7.088 1.00 94.50 84 PRO A C 1
ATOM 654 O O . PRO A 1 84 ? -5.686 6.254 7.994 1.00 94.50 84 PRO A O 1
ATOM 657 N N . ASN A 1 85 ? -6.801 4.859 6.643 1.00 95.56 85 ASN A N 1
ATOM 658 C CA . ASN A 1 85 ? -6.190 3.604 7.072 1.00 95.56 85 ASN A CA 1
ATOM 659 C C . ASN A 1 85 ? -4.806 3.340 6.447 1.00 95.56 85 ASN A C 1
ATOM 661 O O . ASN A 1 85 ? -4.196 2.315 6.749 1.00 95.56 85 ASN A O 1
ATOM 665 N N . VAL A 1 86 ? -4.295 4.237 5.595 1.00 96.00 86 VAL A N 1
ATOM 666 C CA . VAL A 1 86 ? -2.976 4.108 4.963 1.00 96.00 86 VAL A CA 1
ATOM 667 C C . VAL A 1 86 ? -1.985 5.081 5.592 1.00 96.00 86 VAL A C 1
ATOM 669 O O . VAL A 1 86 ? -2.225 6.283 5.652 1.00 96.00 86 VAL A O 1
ATOM 672 N N . GLN A 1 87 ? -0.825 4.571 5.997 1.00 94.38 87 GLN A N 1
ATOM 673 C CA . GLN A 1 87 ? 0.281 5.351 6.544 1.00 94.38 87 GLN A CA 1
ATOM 674 C C . GLN A 1 87 ? 1.553 5.087 5.748 1.00 94.38 87 GLN A C 1
ATOM 676 O O . GLN A 1 87 ? 1.906 3.935 5.492 1.00 94.38 87 GLN A O 1
ATOM 681 N N . ILE A 1 88 ? 2.276 6.151 5.401 1.00 91.31 88 ILE A N 1
ATOM 682 C CA . ILE A 1 88 ? 3.625 6.011 4.856 1.00 91.31 88 ILE A CA 1
ATOM 6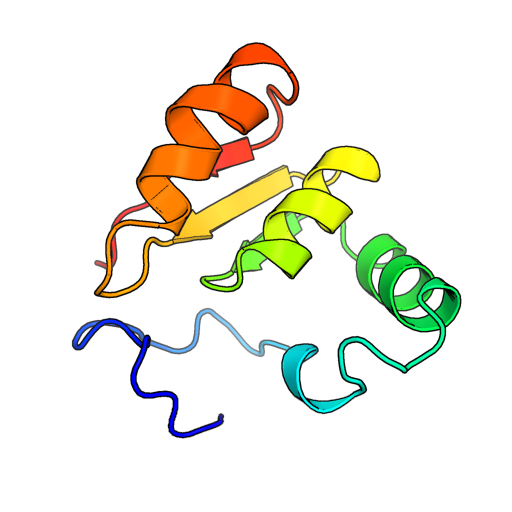83 C C . ILE A 1 88 ? 4.626 5.727 5.984 1.00 91.31 88 ILE A C 1
ATOM 685 O O . ILE A 1 88 ? 4.545 6.323 7.061 1.00 91.31 88 ILE A O 1
ATOM 689 N N . ARG A 1 89 ? 5.549 4.793 5.756 1.00 90.31 89 ARG A N 1
ATOM 690 C CA . ARG A 1 89 ? 6.612 4.420 6.695 1.00 90.31 89 ARG A CA 1
ATOM 691 C C . ARG A 1 89 ? 7.956 4.453 5.988 1.00 90.31 89 ARG A C 1
ATOM 693 O O . ARG A 1 89 ? 8.059 4.030 4.846 1.00 90.31 89 ARG A O 1
ATOM 700 N N . GLU A 1 90 ? 8.976 4.935 6.683 1.00 83.94 90 GLU A N 1
ATOM 701 C CA . GLU A 1 90 ? 10.356 4.871 6.207 1.00 83.94 90 GLU A CA 1
ATOM 702 C C . GLU A 1 90 ? 10.966 3.504 6.528 1.00 83.94 90 GLU A C 1
ATOM 704 O O . GLU A 1 90 ? 10.544 2.824 7.470 1.00 83.94 90 GLU A O 1
ATOM 709 N N . TRP A 1 91 ? 11.966 3.101 5.746 1.00 77.88 91 TRP A N 1
ATOM 710 C CA . TRP A 1 91 ? 12.785 1.940 6.083 1.00 77.88 91 TRP A CA 1
ATOM 711 C C . TRP A 1 91 ? 13.694 2.288 7.268 1.00 77.88 91 TRP A C 1
ATOM 713 O O . TRP A 1 91 ? 14.371 3.313 7.247 1.00 77.88 91 TRP A O 1
ATOM 723 N N . SER A 1 92 ? 13.708 1.436 8.294 1.00 62.72 92 SER A N 1
ATOM 724 C CA . SER A 1 92 ? 14.527 1.571 9.511 1.00 62.72 92 SER A CA 1
ATOM 725 C C . SER A 1 92 ? 15.384 0.334 9.744 1.00 62.72 92 SER A C 1
ATOM 727 O O . SER A 1 92 ? 14.838 -0.780 9.555 1.00 62.72 92 SER A O 1
#

Mean predicted aligned error: 6.07 Å

Sequence (92 aa):
MRADPERHPQARSIGTGFDLSSMGNHLSQVTPFFQIIQQFSEISTDRMHVAIAGAMLGASVKLYPGNYGKAISVYRHSLLRNYPNVQIREWS

Solvent-accessible surface area (backbone atoms only — not comparable to full-atom values): 5767 Å² total; per-residue (Å²): 135,83,94,53,92,56,54,34,94,73,68,68,84,73,76,93,68,81,79,67,78,77,79,57,58,98,86,45,78,62,64,67,58,53,61,58,53,68,76,42,68,64,46,80,42,62,49,58,68,59,46,52,52,32,39,76,71,69,18,41,23,39,37,32,61,34,66,75,50,57,52,51,53,47,35,67,77,54,35,58,85,74,28,83,49,49,40,83,43,80,81,129

Organism: Brevibacterium aurantiacum (NCBI:txid273384)

pLDDT: mean 82.89, std 11.62, range [49.84, 96.12]

Secondary structure (DSSP, 8-state):
----TTS-TT----SS---GGGS--TTS-SHHHHHHHTT-SEEEES-HHHHHHHHHTT-EEEEPP-TTSHHHHHIIIIIHHH-TTEEE----